Protein AF-A0A7E4ZZK3-F1 (afdb_monomer_lite)

pLDDT: mean 72.44, std 15.03, range [42.0, 94.88]

Sequence (127 aa):
MRVLASAVPATSTQVRHRATYHQQTNTWVPRVIRRFFLRYPRAPLYGVLGICVAGMGIPYARFTYNYITMSKEEFSIYRDNYNAVVRERQIHGNNLYIPFMNTNKAEEPRFPTLTDSDKQLEATTAK

Foldseek 3Di:
DDDDPDDDPPPPPPPPP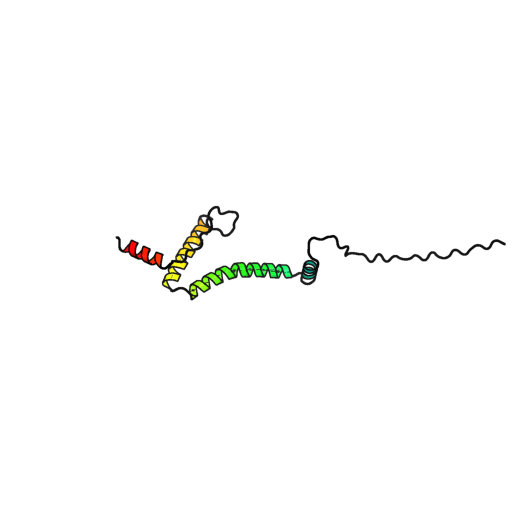VPPPPPPDVDPDDPVVVVVCVVPVCVVVVVVVVVVCCVVVVVVVVLVVCVVPDDPVQNVVLVVLVVVLVVCCVPPVELDPPPPPYPHPNDDSDRPDPVVVVVVVVVVVVD

Organism: Panagrellus redivivus (NCBI:txid6233)

Radius of gyration: 35.43 Å; chains: 1; bounding box: 63×29×130 Å

Secondary structure (DSSP, 8-state):
----PPPPP-----------TT-----SS-HHHHHHHHH-TTHHHHHHHHHHHHHHHHHHHHHHHHHHHS-HHHHHHHHHHHHHHHHHHHHH-TT-S-TTS-SS---------HHHHHHHHHHHH--

Structure (mmCIF, N/CA/C/O backbone):
data_AF-A0A7E4ZZK3-F1
#
_entry.id   AF-A0A7E4ZZK3-F1
#
loop_
_atom_site.group_PDB
_atom_site.id
_atom_site.type_symbol
_atom_site.label_atom_id
_atom_site.label_alt_id
_atom_site.label_comp_id
_atom_site.label_asym_id
_atom_site.label_entity_id
_atom_site.label_seq_id
_atom_site.pdbx_PDB_ins_code
_atom_site.Cartn_x
_atom_site.Cartn_y
_atom_site.Cartn_z
_atom_site.occupancy
_atom_site.B_iso_or_equiv
_atom_site.auth_seq_id
_atom_site.auth_comp_id
_atom_site.auth_asym_id
_atom_site.auth_atom_id
_atom_site.pdbx_PDB_model_num
ATOM 1 N N . MET A 1 1 ? 46.339 -13.418 -86.381 1.00 42.00 1 MET A N 1
ATOM 2 C CA . MET A 1 1 ? 44.954 -13.436 -85.861 1.00 42.00 1 MET A CA 1
ATOM 3 C C . MET A 1 1 ? 45.013 -13.460 -84.340 1.00 42.00 1 MET A C 1
ATOM 5 O O . MET A 1 1 ? 45.482 -14.444 -83.789 1.00 42.00 1 MET A O 1
ATOM 9 N N . ARG A 1 2 ? 44.643 -12.367 -83.663 1.00 46.19 2 ARG A N 1
ATOM 10 C CA . ARG A 1 2 ? 44.539 -12.308 -82.195 1.00 46.19 2 ARG A CA 1
ATOM 11 C C . ARG A 1 2 ? 43.067 -12.126 -81.852 1.00 46.19 2 ARG A C 1
ATOM 13 O O . ARG A 1 2 ? 42.493 -11.091 -82.173 1.00 46.19 2 ARG A O 1
ATOM 20 N N . VAL A 1 3 ? 42.465 -13.155 -81.270 1.00 50.28 3 VAL A N 1
ATOM 21 C CA . VAL A 1 3 ? 41.090 -13.110 -80.770 1.00 50.28 3 VAL A CA 1
ATOM 22 C C . VAL A 1 3 ? 41.133 -12.366 -79.440 1.00 50.28 3 VAL A C 1
ATOM 24 O O . VAL A 1 3 ? 41.714 -12.853 -78.472 1.00 50.28 3 VAL A O 1
ATOM 27 N N . LEU A 1 4 ? 40.594 -11.147 -79.417 1.00 52.59 4 LEU A N 1
ATOM 28 C CA . LEU A 1 4 ? 40.397 -10.390 -78.186 1.00 52.59 4 LEU A CA 1
ATOM 29 C C . LEU A 1 4 ? 39.247 -11.048 -77.423 1.00 52.59 4 LEU A C 1
ATOM 31 O O . LEU A 1 4 ? 38.105 -11.038 -77.876 1.00 52.59 4 LEU A O 1
ATOM 35 N N . ALA A 1 5 ? 39.579 -11.665 -76.291 1.00 56.06 5 ALA A N 1
ATOM 36 C CA . ALA A 1 5 ? 38.610 -12.229 -75.369 1.00 56.06 5 ALA A CA 1
ATOM 37 C C . ALA A 1 5 ? 37.647 -11.123 -74.909 1.00 56.06 5 ALA A C 1
ATOM 39 O O . ALA A 1 5 ? 38.061 -10.125 -74.319 1.00 56.06 5 ALA A O 1
ATOM 40 N N . SER A 1 6 ? 36.363 -11.296 -75.213 1.00 56.16 6 SER A N 1
ATOM 41 C CA . SER A 1 6 ? 35.283 -10.437 -74.742 1.00 56.16 6 SER A CA 1
ATOM 42 C C . SER A 1 6 ? 35.237 -10.472 -73.215 1.00 56.16 6 SER A C 1
ATOM 44 O O . SER A 1 6 ? 35.010 -11.530 -72.624 1.00 56.16 6 SER A O 1
ATOM 46 N N . ALA A 1 7 ? 35.461 -9.323 -72.581 1.00 62.38 7 ALA A N 1
ATOM 47 C CA . ALA A 1 7 ? 35.327 -9.163 -71.142 1.00 62.38 7 ALA A CA 1
ATOM 48 C C . ALA A 1 7 ? 33.884 -9.481 -70.717 1.00 62.38 7 ALA A C 1
ATOM 50 O O . ALA A 1 7 ? 32.937 -8.813 -71.130 1.00 62.38 7 ALA A O 1
ATOM 51 N N . VAL A 1 8 ? 33.723 -10.526 -69.906 1.00 65.00 8 VAL A N 1
ATOM 52 C CA . VAL A 1 8 ? 32.457 -10.874 -69.252 1.00 65.00 8 VAL A CA 1
ATOM 53 C C . VAL A 1 8 ? 32.082 -9.719 -68.312 1.00 65.00 8 VAL A C 1
ATOM 55 O O . VAL A 1 8 ? 32.936 -9.300 -67.526 1.00 65.00 8 VAL A O 1
ATOM 58 N N . PRO A 1 9 ? 30.851 -9.176 -68.358 1.00 57.81 9 PRO A N 1
ATOM 59 C CA . PRO A 1 9 ? 30.449 -8.149 -67.411 1.00 57.81 9 PRO A CA 1
ATOM 60 C C . PRO A 1 9 ? 30.453 -8.757 -66.008 1.00 57.81 9 PRO A C 1
ATOM 62 O O . PRO A 1 9 ? 29.787 -9.760 -65.753 1.00 57.81 9 PRO A O 1
ATOM 65 N N . ALA A 1 10 ? 31.224 -8.157 -65.102 1.00 64.25 10 ALA A N 1
ATOM 66 C CA . ALA A 1 10 ? 31.226 -8.529 -63.699 1.00 64.25 10 ALA A CA 1
ATOM 67 C C . ALA A 1 10 ? 29.801 -8.366 -63.152 1.00 64.25 10 ALA A C 1
ATOM 69 O O . ALA A 1 10 ? 29.324 -7.251 -62.944 1.00 64.25 10 ALA A O 1
ATOM 70 N N . THR A 1 11 ? 29.102 -9.481 -62.944 1.00 63.84 11 THR A N 1
ATOM 71 C CA . THR A 1 11 ? 27.844 -9.516 -62.202 1.00 63.84 11 THR A CA 1
ATOM 72 C C . THR A 1 11 ? 28.116 -8.978 -60.807 1.00 63.84 11 THR A C 1
ATOM 74 O O . THR A 1 11 ? 28.702 -9.668 -59.973 1.00 63.84 11 THR A O 1
ATOM 77 N N . SER A 1 12 ? 27.714 -7.732 -60.555 1.00 60.59 12 SER A N 1
ATOM 78 C CA . SER A 1 12 ? 27.728 -7.164 -59.218 1.00 60.59 12 SER A CA 1
ATOM 79 C C . SER A 1 12 ? 26.686 -7.915 -58.397 1.00 60.59 12 SER A C 1
ATOM 81 O O . SER A 1 12 ? 25.480 -7.682 -58.466 1.00 60.59 12 SER A O 1
ATOM 83 N N . THR A 1 13 ? 27.145 -8.892 -57.623 1.00 62.00 13 THR A N 1
ATOM 84 C CA . THR A 1 13 ? 26.326 -9.487 -56.576 1.00 62.00 13 THR A CA 1
ATOM 85 C C . THR A 1 13 ? 26.080 -8.392 -55.552 1.00 62.00 13 THR A C 1
ATOM 87 O O . THR A 1 13 ? 26.917 -8.130 -54.688 1.00 62.00 13 THR A O 1
ATOM 90 N N . GLN A 1 14 ? 24.951 -7.698 -55.679 1.00 57.97 14 GLN A N 1
ATOM 91 C CA . GLN A 1 14 ? 24.484 -6.773 -54.663 1.00 57.97 14 GLN A CA 1
ATOM 92 C C . GLN A 1 14 ? 24.145 -7.614 -53.432 1.00 57.97 14 GLN A C 1
ATOM 94 O O . GLN A 1 14 ? 23.036 -8.134 -53.294 1.00 57.97 14 GLN A O 1
ATOM 99 N N . VAL A 1 15 ? 25.132 -7.796 -52.553 1.00 63.19 15 VAL A N 1
ATOM 100 C CA . VAL A 1 15 ? 24.929 -8.375 -51.231 1.00 63.19 15 VAL A CA 1
ATOM 101 C C . VAL A 1 15 ? 23.931 -7.457 -50.550 1.00 63.19 15 VAL A C 1
ATOM 103 O O . VAL A 1 15 ? 24.256 -6.343 -50.139 1.00 63.19 15 VAL A O 1
ATOM 106 N N . ARG A 1 16 ? 22.671 -7.893 -50.498 1.00 58.84 16 ARG A N 1
ATOM 107 C CA . ARG A 1 16 ? 21.650 -7.231 -49.701 1.00 58.84 16 ARG A CA 1
ATOM 108 C C . ARG A 1 16 ? 22.092 -7.393 -48.256 1.00 58.84 16 ARG A C 1
ATOM 110 O O . ARG A 1 16 ? 21.726 -8.363 -47.598 1.00 58.84 16 ARG A O 1
ATOM 117 N N . HIS A 1 17 ? 22.876 -6.438 -47.761 1.00 58.16 17 HIS A N 1
ATOM 118 C CA . HIS A 1 17 ? 22.986 -6.168 -46.340 1.00 58.16 17 HIS A CA 1
ATOM 119 C C . HIS A 1 17 ? 21.589 -5.756 -45.892 1.00 58.16 17 HIS A C 1
ATOM 121 O O . HIS A 1 17 ? 21.231 -4.582 -45.854 1.00 58.16 17 HIS A O 1
ATOM 127 N N . ARG A 1 18 ? 20.745 -6.757 -45.630 1.00 58.88 18 ARG A N 1
ATOM 128 C CA . ARG A 1 18 ? 19.497 -6.569 -44.915 1.00 58.88 18 ARG A CA 1
ATOM 129 C C . ARG A 1 18 ? 19.938 -5.940 -43.612 1.00 58.88 18 ARG A C 1
ATOM 131 O O . ARG A 1 18 ? 20.627 -6.602 -42.843 1.00 58.88 18 ARG A O 1
ATOM 138 N N . ALA A 1 19 ? 19.651 -4.655 -43.442 1.00 56.34 19 ALA A N 1
ATOM 139 C CA . ALA A 1 19 ? 20.078 -3.912 -42.279 1.00 56.34 19 ALA A CA 1
ATOM 140 C C . ALA A 1 19 ? 19.629 -4.696 -41.044 1.00 56.34 19 ALA A C 1
ATOM 142 O O . ALA A 1 19 ? 18.440 -4.789 -40.729 1.00 56.34 19 ALA A O 1
ATOM 143 N N . THR A 1 20 ? 20.583 -5.364 -40.401 1.00 55.50 20 THR A N 1
ATOM 144 C CA . THR A 1 20 ? 20.371 -6.103 -39.168 1.00 55.50 20 THR A CA 1
ATOM 145 C C . THR A 1 20 ? 20.243 -5.069 -38.060 1.00 55.50 20 THR A C 1
ATOM 147 O O . THR A 1 20 ? 21.078 -4.993 -37.170 1.00 55.50 20 THR A O 1
ATOM 150 N N . TYR A 1 21 ? 19.159 -4.286 -38.079 1.00 53.72 21 TYR A N 1
ATOM 151 C CA . TYR A 1 21 ? 18.720 -3.424 -36.972 1.00 53.72 21 TYR A CA 1
ATOM 152 C C . TYR A 1 21 ? 18.387 -4.237 -35.702 1.00 53.72 21 TYR A C 1
ATOM 154 O O . TYR A 1 21 ? 17.994 -3.703 -34.666 1.00 53.72 21 TYR A O 1
ATOM 162 N N . HIS A 1 22 ? 18.538 -5.559 -35.774 1.00 55.28 22 HIS A N 1
ATOM 163 C CA . HIS A 1 22 ? 18.416 -6.504 -34.682 1.00 55.28 22 HIS A CA 1
ATOM 164 C C . HIS A 1 22 ? 19.679 -7.362 -34.568 1.00 55.28 22 HIS A C 1
ATOM 166 O O . HIS A 1 22 ? 19.592 -8.585 -34.505 1.00 55.28 22 HIS A O 1
ATOM 172 N N . GLN A 1 23 ? 20.865 -6.751 -34.532 1.00 56.19 23 GLN A N 1
ATOM 173 C CA . GLN A 1 23 ? 21.980 -7.421 -33.868 1.00 56.19 23 GLN A CA 1
ATOM 174 C C . GLN A 1 23 ? 21.571 -7.594 -32.401 1.00 56.19 23 GLN A C 1
ATOM 176 O O . GLN A 1 23 ? 21.376 -6.623 -31.671 1.00 56.19 23 GLN A O 1
ATOM 181 N N . GLN A 1 24 ? 21.309 -8.837 -31.995 1.00 60.69 24 GLN A N 1
ATOM 182 C CA . GLN A 1 24 ? 21.079 -9.170 -30.596 1.00 60.69 24 GLN A CA 1
ATOM 183 C C . GLN A 1 24 ? 22.408 -9.025 -29.866 1.00 60.69 24 GLN A C 1
ATOM 185 O O . GLN A 1 24 ? 23.162 -9.982 -29.727 1.00 60.69 24 GLN A O 1
ATOM 190 N N . THR A 1 25 ? 22.693 -7.814 -29.403 1.00 63.06 25 THR A N 1
ATOM 191 C CA . THR A 1 25 ? 23.639 -7.630 -28.312 1.00 63.06 25 THR A CA 1
ATOM 192 C C . THR A 1 25 ? 23.119 -8.424 -27.120 1.00 63.06 25 THR A C 1
ATOM 194 O O . THR A 1 25 ? 21.906 -8.487 -26.885 1.00 63.06 25 THR A O 1
ATOM 197 N N . ASN A 1 26 ? 24.032 -9.090 -26.416 1.00 63.09 26 ASN A N 1
ATOM 198 C CA . ASN A 1 26 ? 23.780 -9.862 -25.206 1.00 63.09 26 ASN A CA 1
ATOM 199 C C . ASN A 1 26 ? 23.180 -8.938 -24.133 1.00 63.09 26 ASN A C 1
ATOM 201 O O . ASN A 1 26 ? 23.886 -8.351 -23.321 1.00 63.09 26 ASN A O 1
ATOM 205 N N . THR A 1 27 ? 21.876 -8.691 -24.231 1.00 63.97 27 THR A N 1
ATOM 206 C CA . THR A 1 27 ? 21.176 -7.726 -23.394 1.00 63.97 27 THR A CA 1
ATOM 207 C C . THR A 1 27 ? 20.598 -8.498 -22.224 1.00 63.97 27 THR A C 1
ATOM 209 O O . THR A 1 27 ? 19.895 -9.486 -22.425 1.00 63.97 27 THR A O 1
ATOM 212 N N . TRP A 1 28 ? 20.862 -8.015 -21.014 1.00 71.00 28 TRP A N 1
ATOM 213 C CA . TRP A 1 28 ? 20.433 -8.606 -19.744 1.00 71.00 28 TRP A CA 1
ATOM 214 C C . TRP A 1 28 ? 18.915 -8.855 -19.636 1.00 71.00 28 TRP A C 1
ATOM 216 O O . TRP A 1 28 ? 18.473 -9.685 -18.849 1.00 71.00 28 TRP A O 1
ATOM 226 N N . VAL A 1 29 ? 18.099 -8.180 -20.455 1.00 75.31 29 VAL A N 1
ATOM 227 C CA . VAL A 1 29 ? 16.639 -8.321 -20.436 1.00 75.31 29 VAL A CA 1
ATOM 228 C C . VAL A 1 29 ? 16.186 -9.545 -21.252 1.00 75.31 29 VAL A C 1
ATOM 230 O O . VAL A 1 29 ? 16.393 -9.581 -22.472 1.00 75.31 29 VAL A O 1
ATOM 233 N N . PRO A 1 30 ? 15.485 -10.514 -20.633 1.00 84.00 30 PRO A N 1
ATOM 234 C CA . PRO A 1 30 ? 14.931 -11.679 -21.315 1.00 84.00 30 PRO A CA 1
ATOM 235 C C . PRO A 1 30 ? 14.087 -11.311 -22.542 1.00 84.00 30 PRO A C 1
ATOM 237 O O . PRO A 1 30 ? 13.269 -10.385 -22.513 1.00 84.00 30 PRO A O 1
ATOM 240 N N . ARG A 1 31 ? 14.222 -12.090 -23.627 1.00 77.69 31 ARG A N 1
ATOM 241 C CA . ARG A 1 31 ? 13.530 -11.845 -24.912 1.00 77.69 31 ARG A CA 1
ATOM 242 C C . ARG A 1 31 ? 12.009 -11.708 -24.767 1.00 77.69 31 ARG A C 1
ATOM 244 O O . ARG A 1 31 ? 11.401 -10.945 -25.515 1.00 77.69 31 ARG A O 1
ATOM 251 N N . VAL A 1 32 ? 11.402 -12.429 -23.824 1.00 81.00 32 VAL A N 1
ATOM 252 C CA . VAL A 1 32 ? 9.953 -12.399 -23.562 1.00 81.00 32 VAL A CA 1
ATOM 253 C C . VAL A 1 32 ? 9.524 -11.043 -23.005 1.00 81.00 32 VAL A C 1
ATOM 255 O O . VAL A 1 32 ? 8.593 -10.436 -23.526 1.00 81.00 32 VAL A O 1
ATOM 258 N N . ILE A 1 33 ? 10.259 -10.527 -22.020 1.00 83.12 33 ILE A N 1
ATOM 259 C CA . ILE A 1 33 ? 9.975 -9.246 -21.365 1.00 83.12 33 ILE A CA 1
ATOM 260 C C . ILE A 1 33 ? 10.121 -8.100 -22.369 1.00 83.12 33 ILE A C 1
ATOM 262 O O . ILE A 1 33 ? 9.234 -7.258 -22.499 1.00 83.12 33 ILE A O 1
ATOM 266 N N . ARG A 1 34 ? 11.190 -8.120 -23.174 1.00 81.62 34 ARG A N 1
ATOM 267 C CA . ARG A 1 34 ? 11.381 -7.134 -24.246 1.00 81.62 34 ARG A CA 1
ATOM 268 C C . ARG A 1 34 ? 10.236 -7.161 -25.264 1.00 81.62 34 ARG A C 1
ATOM 270 O O . ARG A 1 34 ? 9.736 -6.108 -25.646 1.00 81.62 34 ARG A O 1
ATOM 277 N N . ARG A 1 35 ? 9.807 -8.348 -25.712 1.00 84.75 35 ARG A N 1
ATOM 278 C CA . ARG A 1 35 ? 8.671 -8.486 -26.645 1.00 84.75 35 ARG A CA 1
ATOM 279 C C . ARG A 1 35 ? 7.362 -8.000 -26.026 1.00 84.75 35 ARG A C 1
ATOM 281 O O . ARG A 1 35 ? 6.573 -7.376 -26.726 1.00 84.75 35 ARG A O 1
ATOM 288 N N . PHE A 1 36 ? 7.156 -8.246 -24.736 1.00 86.38 36 PHE A N 1
ATOM 289 C CA . PHE A 1 36 ? 5.973 -7.800 -24.011 1.00 86.38 36 PHE A CA 1
ATOM 290 C C . PHE A 1 36 ? 5.878 -6.271 -23.958 1.00 86.38 36 PHE A C 1
ATOM 292 O O . PHE A 1 36 ? 4.857 -5.722 -24.358 1.00 86.38 36 PHE A O 1
ATOM 299 N N . PHE A 1 37 ? 6.953 -5.573 -23.580 1.00 85.50 37 PHE A N 1
ATOM 300 C CA . PHE A 1 37 ? 6.955 -4.105 -23.546 1.00 85.50 37 PHE A CA 1
ATOM 301 C C . PHE A 1 37 ? 6.880 -3.462 -24.937 1.00 85.50 37 PHE A C 1
ATOM 303 O O . PHE A 1 37 ? 6.246 -2.422 -25.091 1.00 85.50 37 PHE A O 1
ATOM 310 N N . LEU A 1 38 ? 7.456 -4.095 -25.966 1.00 85.31 38 LEU A N 1
ATOM 311 C CA . LEU A 1 38 ? 7.292 -3.640 -27.353 1.00 85.31 38 LEU A CA 1
ATOM 312 C C . LEU A 1 38 ? 5.853 -3.817 -27.861 1.00 85.31 38 LEU A C 1
ATOM 314 O O . LEU A 1 38 ? 5.373 -2.999 -28.640 1.00 85.31 38 LEU A O 1
ATOM 318 N N . ARG A 1 39 ? 5.160 -4.879 -27.433 1.00 91.12 39 ARG A N 1
ATOM 319 C CA . ARG A 1 39 ? 3.757 -5.137 -27.789 1.00 91.12 39 ARG A CA 1
ATOM 320 C C . ARG A 1 39 ? 2.791 -4.255 -26.992 1.00 91.12 39 ARG A C 1
ATOM 322 O O . ARG A 1 39 ? 1.771 -3.840 -27.535 1.00 91.12 39 ARG A O 1
ATOM 329 N N . TYR A 1 40 ? 3.116 -3.969 -25.733 1.00 89.62 40 TYR A N 1
ATOM 330 C CA . TYR A 1 40 ? 2.285 -3.220 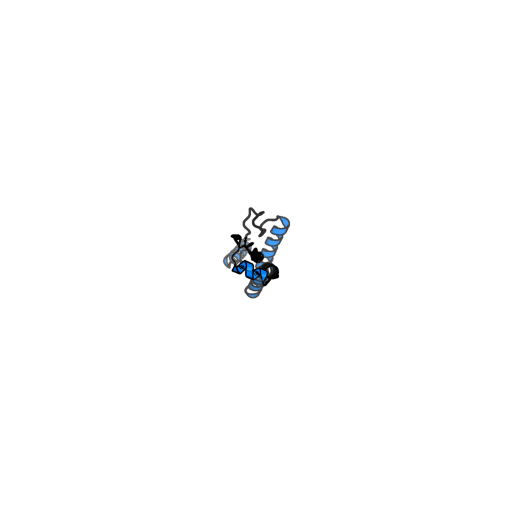-24.793 1.00 89.62 40 TYR A CA 1
ATOM 331 C C . TYR A 1 40 ? 3.083 -2.077 -24.150 1.00 89.62 40 TYR A C 1
ATOM 333 O O . TYR A 1 40 ? 3.499 -2.180 -22.994 1.00 89.62 40 TYR A O 1
ATOM 341 N N . PRO A 1 41 ? 3.248 -0.939 -24.849 1.00 87.94 41 PRO A N 1
ATOM 342 C CA . PRO A 1 41 ? 4.022 0.193 -24.333 1.00 87.94 41 PRO A CA 1
ATOM 343 C C . PRO A 1 41 ? 3.393 0.842 -23.089 1.00 87.94 41 PRO A C 1
ATOM 345 O O . PRO A 1 41 ? 4.070 1.543 -22.346 1.00 87.94 41 PRO A O 1
ATOM 348 N N . ARG A 1 42 ? 2.101 0.591 -22.828 1.00 90.88 42 ARG A N 1
ATOM 349 C CA . ARG A 1 42 ? 1.374 1.083 -21.645 1.00 90.88 42 ARG A CA 1
ATOM 350 C C . ARG A 1 42 ? 1.443 0.150 -20.432 1.00 90.88 42 ARG A C 1
ATOM 352 O O . ARG A 1 42 ? 0.980 0.528 -19.362 1.00 90.88 42 ARG A O 1
ATOM 359 N N . ALA A 1 43 ? 2.029 -1.041 -20.561 1.00 88.75 43 ALA A N 1
ATOM 360 C CA . ALA A 1 43 ? 2.169 -1.985 -19.453 1.00 88.75 43 ALA A CA 1
ATOM 361 C C . ALA A 1 43 ? 2.796 -1.396 -18.168 1.00 88.75 43 ALA A C 1
ATOM 363 O O . ALA A 1 43 ? 2.240 -1.646 -17.098 1.00 88.75 43 ALA A O 1
ATOM 364 N N . PRO A 1 44 ? 3.886 -0.596 -18.213 1.00 89.56 44 PRO A N 1
ATOM 365 C CA . PRO A 1 44 ? 4.450 -0.035 -16.985 1.00 89.56 44 PRO A CA 1
ATOM 366 C C . PRO A 1 44 ? 3.495 0.954 -16.308 1.00 89.56 44 PRO A C 1
ATOM 368 O O . PRO A 1 44 ? 3.447 0.996 -15.085 1.00 89.56 44 PRO A O 1
ATOM 371 N N . LEU A 1 45 ? 2.683 1.689 -17.076 1.00 93.31 45 LEU A N 1
ATOM 372 C CA . LEU A 1 45 ? 1.691 2.615 -16.528 1.00 93.31 45 LEU A CA 1
ATOM 373 C C . LEU A 1 45 ? 0.620 1.867 -15.726 1.00 93.31 45 LEU A C 1
ATOM 375 O O . LEU A 1 45 ? 0.294 2.278 -14.617 1.00 93.31 45 LEU A O 1
ATOM 379 N N . TYR A 1 46 ? 0.126 0.737 -16.239 1.00 93.19 46 TYR A N 1
ATOM 380 C CA . TYR A 1 46 ? -0.808 -0.113 -15.493 1.00 93.19 46 TYR A CA 1
ATOM 381 C C . TYR A 1 46 ? -0.158 -0.774 -14.276 1.00 93.19 46 TYR A C 1
ATOM 383 O O . TYR A 1 46 ? -0.808 -0.912 -13.245 1.00 93.19 46 TYR A O 1
ATOM 391 N N . GLY A 1 47 ? 1.124 -1.142 -14.369 1.00 93.44 47 GLY A N 1
ATOM 392 C CA . GLY A 1 47 ? 1.884 -1.661 -13.231 1.00 93.44 47 GLY A CA 1
ATOM 393 C C . GLY A 1 47 ? 1.992 -0.638 -12.099 1.00 93.44 47 GLY A C 1
ATOM 394 O O . GLY A 1 47 ? 1.649 -0.945 -10.961 1.00 93.44 47 GLY A O 1
ATOM 395 N N . VAL A 1 48 ? 2.395 0.596 -12.417 1.00 94.31 48 VAL A N 1
ATOM 396 C CA . VAL A 1 48 ? 2.470 1.695 -11.441 1.00 94.31 48 VAL A CA 1
ATOM 397 C C . VAL A 1 48 ? 1.091 2.011 -10.869 1.00 94.31 48 VAL A C 1
ATOM 399 O O . VAL A 1 48 ? 0.955 2.132 -9.656 1.00 94.31 48 VAL A O 1
ATOM 402 N N . LEU A 1 49 ? 0.056 2.067 -11.711 1.00 94.88 49 LEU A N 1
ATOM 403 C CA . LEU A 1 49 ? -1.318 2.267 -11.255 1.00 94.88 49 LEU A CA 1
ATOM 404 C C . LEU A 1 49 ? -1.743 1.167 -10.277 1.00 94.88 49 LEU A C 1
ATOM 406 O O . LEU A 1 49 ? -2.290 1.478 -9.224 1.00 94.88 49 LEU A O 1
ATOM 410 N N . GLY A 1 50 ? -1.442 -0.098 -10.575 1.00 92.62 50 GLY A N 1
ATOM 411 C CA . GLY A 1 50 ? -1.714 -1.219 -9.677 1.00 92.62 50 GLY A CA 1
ATOM 412 C C . GLY A 1 50 ? -1.004 -1.079 -8.330 1.00 92.62 50 GLY A C 1
ATOM 413 O O . GLY A 1 50 ? -1.622 -1.299 -7.292 1.00 92.62 50 GLY A O 1
ATOM 414 N N . ILE A 1 51 ? 0.257 -0.640 -8.330 1.00 94.06 51 ILE A N 1
ATOM 415 C CA . ILE A 1 51 ? 1.015 -0.377 -7.097 1.00 94.06 51 ILE A CA 1
ATOM 416 C C . ILE A 1 51 ? 0.378 0.768 -6.299 1.00 94.06 51 ILE A C 1
ATOM 418 O O . ILE A 1 51 ? 0.198 0.636 -5.091 1.00 94.06 51 ILE A O 1
ATOM 422 N N . CYS A 1 52 ? -0.007 1.868 -6.949 1.00 90.19 52 CYS A N 1
ATOM 423 C CA . CYS A 1 52 ? -0.670 2.992 -6.285 1.00 90.19 52 CYS A CA 1
ATOM 424 C C . CYS A 1 52 ? -2.021 2.582 -5.685 1.00 90.19 52 CYS A C 1
ATOM 426 O O . CYS A 1 52 ? -2.307 2.895 -4.530 1.00 90.19 52 CYS A O 1
ATOM 428 N N . VAL A 1 53 ? -2.829 1.836 -6.444 1.00 92.75 53 VAL A N 1
ATOM 429 C CA . VAL A 1 53 ? -4.127 1.327 -5.984 1.00 92.75 53 VAL A CA 1
ATOM 430 C C . VAL A 1 53 ? -3.947 0.364 -4.816 1.00 92.75 53 VAL A C 1
ATOM 432 O O . VAL A 1 53 ? -4.666 0.483 -3.832 1.00 92.75 53 VAL A O 1
ATOM 435 N N . ALA A 1 54 ? -2.970 -0.543 -4.866 1.00 90.88 54 ALA A N 1
ATOM 436 C CA . ALA A 1 54 ? -2.675 -1.436 -3.749 1.00 90.88 54 ALA A CA 1
ATOM 437 C C . ALA A 1 54 ? -2.194 -0.660 -2.511 1.00 90.88 54 ALA A C 1
ATOM 439 O O . ALA A 1 54 ? -2.667 -0.917 -1.405 1.00 90.88 54 ALA A O 1
ATOM 440 N N . GLY A 1 55 ? -1.319 0.333 -2.696 1.00 88.31 55 GLY A N 1
ATOM 441 C CA . GLY A 1 55 ? -0.810 1.180 -1.616 1.00 88.31 55 GLY A CA 1
ATOM 442 C C . GLY A 1 55 ? -1.909 1.946 -0.876 1.00 88.31 55 GLY A C 1
ATOM 443 O O . GLY A 1 55 ? -1.842 2.080 0.342 1.00 88.31 55 GLY A O 1
ATOM 444 N N . MET A 1 56 ? -2.950 2.394 -1.585 1.00 88.31 56 MET A N 1
ATOM 445 C CA . MET A 1 56 ? -4.123 3.029 -0.969 1.00 88.31 56 MET A CA 1
ATOM 446 C C . MET A 1 56 ? -5.158 2.013 -0.466 1.00 88.31 56 MET A C 1
ATOM 448 O O . MET A 1 56 ? -5.784 2.220 0.572 1.00 88.31 56 MET A O 1
ATOM 452 N N . GLY A 1 57 ? -5.340 0.908 -1.187 1.00 90.19 57 GLY A N 1
ATOM 453 C CA . GLY A 1 57 ? -6.371 -0.091 -0.921 1.00 90.19 57 GLY A CA 1
ATOM 454 C C . GLY A 1 57 ? -6.087 -0.942 0.312 1.00 90.19 57 GLY A C 1
ATOM 455 O O . GLY A 1 57 ? -6.995 -1.183 1.099 1.00 90.19 57 GLY A O 1
ATOM 456 N N . ILE A 1 58 ? -4.835 -1.355 0.531 1.00 86.81 58 ILE A N 1
ATOM 457 C CA . ILE A 1 58 ? -4.440 -2.193 1.677 1.00 86.81 58 ILE A CA 1
ATOM 458 C C . ILE A 1 58 ? -4.776 -1.549 3.038 1.00 86.81 58 ILE A C 1
ATOM 460 O O . ILE A 1 58 ? -5.441 -2.207 3.844 1.00 86.81 58 ILE A O 1
ATOM 464 N N . PRO A 1 59 ? -4.376 -0.294 3.343 1.00 84.75 59 PRO A N 1
ATOM 465 C CA . PRO A 1 59 ? -4.697 0.312 4.636 1.00 84.75 59 PRO A CA 1
ATOM 466 C C . PRO A 1 59 ? -6.204 0.524 4.817 1.00 84.75 59 PRO A C 1
ATOM 468 O O . PRO A 1 59 ? -6.722 0.323 5.915 1.00 84.75 59 PRO A O 1
ATOM 471 N N . TYR A 1 60 ? -6.921 0.862 3.741 1.00 86.62 60 TYR A N 1
ATOM 472 C CA . TYR A 1 60 ? -8.374 1.018 3.769 1.00 86.62 60 TYR A CA 1
ATOM 473 C C . TYR A 1 60 ? -9.095 -0.315 4.021 1.00 86.62 60 TYR A C 1
ATOM 475 O O . TYR A 1 60 ? -9.990 -0.394 4.864 1.00 86.62 60 TYR A O 1
ATOM 483 N N . ALA A 1 61 ? -8.670 -1.387 3.350 1.00 87.56 61 ALA A N 1
ATOM 484 C CA . ALA A 1 61 ? -9.205 -2.731 3.543 1.00 87.56 61 ALA A CA 1
ATOM 485 C C . ALA A 1 61 ? -8.967 -3.235 4.976 1.00 87.56 61 ALA A C 1
ATOM 487 O O . ALA A 1 61 ? -9.882 -3.763 5.601 1.00 87.56 61 ALA A O 1
ATOM 488 N N . ARG A 1 62 ? -7.772 -3.013 5.546 1.00 85.88 62 ARG A N 1
ATOM 489 C CA . ARG A 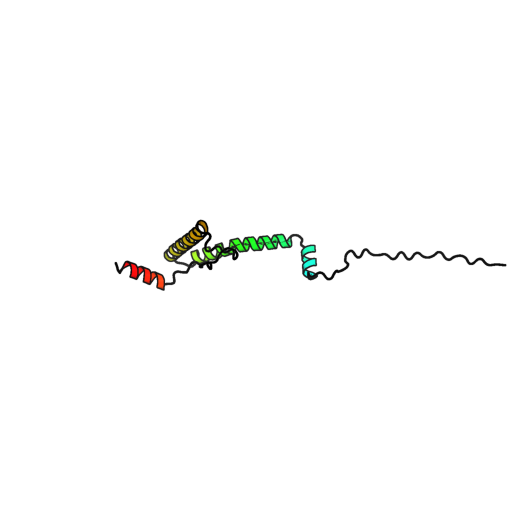1 62 ? -7.480 -3.377 6.946 1.00 85.88 62 ARG A CA 1
ATOM 490 C C . ARG A 1 62 ? -8.360 -2.597 7.930 1.00 85.88 62 ARG A C 1
ATOM 492 O O . ARG A 1 62 ? -8.878 -3.178 8.878 1.00 85.88 62 ARG A O 1
ATOM 499 N N . PHE A 1 63 ? -8.561 -1.299 7.700 1.00 84.19 63 PHE A N 1
ATOM 500 C CA . PHE A 1 63 ? -9.412 -0.468 8.555 1.00 84.19 63 PHE A CA 1
ATOM 501 C C . PHE A 1 63 ? -10.885 -0.895 8.499 1.00 84.19 63 PHE A C 1
ATOM 503 O O . PHE A 1 63 ? -11.526 -1.050 9.537 1.00 84.19 63 PHE A O 1
ATOM 510 N N . THR A 1 64 ? -11.411 -1.125 7.295 1.00 87.12 64 THR A N 1
ATOM 511 C CA . THR A 1 64 ? -12.799 -1.573 7.089 1.00 87.12 64 THR A CA 1
ATOM 512 C C . THR A 1 64 ? -13.042 -2.977 7.637 1.00 87.12 64 THR A C 1
ATOM 514 O O . THR A 1 64 ? -14.072 -3.206 8.263 1.00 87.12 64 THR A O 1
ATOM 517 N N . TYR A 1 65 ? -12.081 -3.894 7.496 1.00 89.69 65 TYR A N 1
ATOM 518 C CA . TYR A 1 65 ? -12.146 -5.215 8.121 1.00 89.69 65 TYR A CA 1
ATOM 519 C C . TYR A 1 65 ? -12.284 -5.119 9.648 1.00 89.69 65 TYR A C 1
ATOM 521 O O . TYR A 1 65 ? -13.157 -5.763 10.227 1.00 89.69 65 TYR A O 1
ATOM 529 N N . ASN A 1 66 ? -11.487 -4.268 10.299 1.00 84.75 66 ASN A N 1
ATOM 530 C CA . ASN A 1 66 ? -11.569 -4.065 11.750 1.00 84.75 66 ASN A CA 1
ATOM 531 C C . ASN A 1 66 ? -12.885 -3.399 12.170 1.00 84.75 66 ASN A C 1
ATOM 533 O O . ASN A 1 66 ? -13.453 -3.763 13.193 1.00 84.75 66 ASN A O 1
ATOM 537 N N . TYR A 1 67 ? -13.404 -2.467 11.368 1.00 85.44 67 TYR A N 1
ATOM 538 C CA . TYR A 1 67 ? -14.700 -1.837 11.627 1.00 85.44 67 TYR A CA 1
ATOM 539 C C . TYR A 1 67 ? -15.862 -2.837 11.610 1.00 85.44 67 TYR A C 1
ATOM 541 O O . TYR A 1 67 ? -16.804 -2.701 12.383 1.00 85.44 67 TYR A O 1
ATOM 549 N N . ILE A 1 68 ? -15.799 -3.836 10.727 1.00 89.81 68 ILE A N 1
ATOM 550 C CA . ILE A 1 68 ? -16.853 -4.847 10.589 1.00 89.81 68 ILE A CA 1
ATOM 551 C C . ILE A 1 68 ? -16.721 -5.946 11.650 1.00 89.81 68 ILE A C 1
ATOM 553 O O . ILE A 1 68 ? -17.731 -6.486 12.093 1.00 89.81 68 ILE A O 1
ATOM 557 N N . THR A 1 69 ? -15.495 -6.307 12.031 1.00 88.31 69 THR A N 1
ATOM 558 C CA . THR A 1 69 ? -15.241 -7.468 12.901 1.00 88.31 69 THR A CA 1
ATOM 559 C C . THR A 1 69 ? -15.224 -7.152 14.396 1.00 88.31 69 THR A C 1
ATOM 561 O O . THR A 1 69 ? -15.498 -8.052 15.184 1.00 88.31 69 THR A O 1
ATOM 564 N N . MET A 1 70 ? -14.928 -5.913 14.805 1.00 82.44 70 MET A N 1
ATOM 565 C CA . MET A 1 70 ? -14.843 -5.523 16.220 1.00 82.44 70 MET A CA 1
ATOM 566 C C . MET A 1 70 ? -16.181 -5.031 16.784 1.00 82.44 70 MET A C 1
ATOM 568 O O . MET A 1 70 ? -17.036 -4.513 16.060 1.00 82.44 70 MET A O 1
ATOM 572 N N . SER A 1 71 ? -16.348 -5.132 18.105 1.00 86.94 71 SER A N 1
ATOM 573 C CA . SER A 1 71 ? -17.453 -4.468 18.801 1.00 86.94 71 SER A CA 1
ATOM 574 C C . SER A 1 71 ? -17.281 -2.939 18.795 1.00 86.94 71 SER A C 1
ATOM 576 O O . SER A 1 71 ? -16.191 -2.409 18.567 1.00 86.94 71 SER A O 1
ATOM 578 N N . LYS A 1 72 ? -18.363 -2.188 19.048 1.00 85.88 72 LYS A N 1
ATOM 579 C CA . LYS A 1 72 ? -18.335 -0.709 19.016 1.00 85.88 72 LYS A CA 1
ATOM 580 C C . LYS A 1 72 ? -17.333 -0.1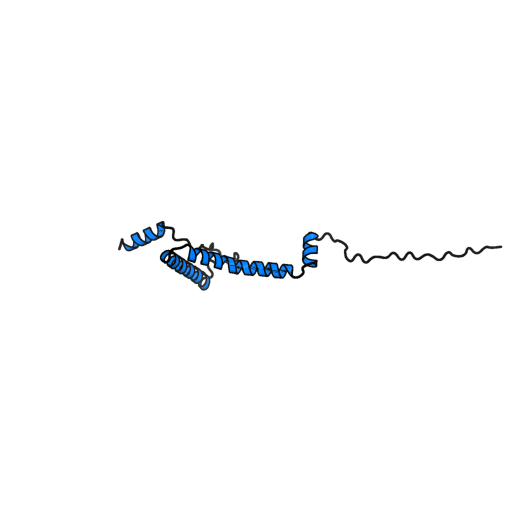10 20.010 1.00 85.88 72 LYS A C 1
ATOM 582 O O . LYS A 1 72 ? -16.711 0.905 19.703 1.00 85.88 72 LYS A O 1
ATOM 587 N N . GLU A 1 73 ? -17.193 -0.727 21.180 1.00 85.94 73 GLU A N 1
ATOM 588 C CA . GLU A 1 73 ? -16.298 -0.269 22.247 1.00 85.94 73 GLU A CA 1
ATOM 589 C C . GLU A 1 73 ? -14.833 -0.522 21.879 1.00 85.94 73 GLU A C 1
ATOM 591 O O . GLU A 1 73 ? -14.018 0.402 21.893 1.00 85.94 73 GLU A O 1
ATOM 596 N N . GLU A 1 74 ? -14.519 -1.736 21.423 1.00 82.94 74 GLU A N 1
ATOM 597 C CA . GLU A 1 74 ? -13.183 -2.101 20.939 1.00 82.94 74 GLU A CA 1
ATOM 598 C C . GLU A 1 74 ? -12.758 -1.245 19.743 1.00 82.94 74 GLU A C 1
ATOM 600 O O . GLU A 1 74 ? -11.610 -0.805 19.663 1.00 82.94 74 GLU A O 1
ATOM 605 N N . PHE A 1 75 ? -13.691 -0.944 18.833 1.00 86.44 75 PHE A N 1
ATOM 606 C CA . PHE A 1 75 ? -13.410 -0.084 17.691 1.00 86.44 75 PHE A CA 1
ATOM 607 C C . PHE A 1 75 ? -13.123 1.365 18.106 1.00 86.44 75 PHE A C 1
ATOM 609 O O . PHE A 1 75 ? -12.252 2.005 17.513 1.00 86.44 75 PHE A O 1
ATOM 616 N N . SER A 1 76 ? -13.810 1.890 19.128 1.00 86.56 76 SER A N 1
ATOM 617 C CA . SER A 1 76 ? -13.523 3.230 19.659 1.00 86.56 76 SER A CA 1
ATOM 618 C C . SER A 1 76 ? -12.095 3.308 20.196 1.00 86.56 76 SER A C 1
ATOM 620 O O . SER A 1 76 ? -11.346 4.207 19.815 1.00 86.56 76 SER A O 1
ATOM 622 N N . ILE A 1 77 ? -11.691 2.321 21.000 1.00 88.75 77 ILE A N 1
ATOM 623 C CA . ILE A 1 77 ? -10.336 2.235 21.561 1.00 88.75 77 ILE A CA 1
ATOM 624 C C . ILE A 1 77 ? -9.300 2.087 20.439 1.00 88.75 77 ILE A C 1
ATOM 626 O O . ILE A 1 77 ? -8.292 2.797 20.414 1.00 88.75 77 ILE A O 1
ATOM 630 N N . TYR A 1 78 ? -9.559 1.210 19.465 1.00 86.38 78 TYR A N 1
ATOM 631 C CA . TYR A 1 78 ? -8.695 1.025 18.299 1.00 86.38 78 TYR A CA 1
ATOM 632 C C . TYR A 1 78 ? -8.506 2.326 17.507 1.00 86.38 78 TYR A C 1
ATOM 634 O O . TYR A 1 78 ? -7.382 2.672 17.134 1.00 86.38 78 TYR A O 1
ATOM 642 N N . ARG A 1 79 ? -9.590 3.071 17.264 1.00 87.19 79 ARG A N 1
ATOM 643 C CA . ARG A 1 79 ? -9.556 4.343 16.534 1.00 87.19 79 ARG A CA 1
ATOM 644 C C . ARG A 1 79 ? -8.744 5.396 17.281 1.00 87.19 79 ARG A C 1
ATOM 646 O O . ARG A 1 79 ? -7.953 6.104 16.659 1.00 87.19 79 ARG A O 1
ATOM 653 N N . ASP A 1 80 ? -8.923 5.499 18.592 1.00 88.88 80 ASP A N 1
ATOM 654 C CA . ASP A 1 80 ? -8.235 6.501 19.401 1.00 88.88 80 ASP A CA 1
ATOM 655 C C . ASP A 1 80 ? -6.726 6.195 19.481 1.00 88.88 80 ASP A C 1
ATOM 657 O O . ASP A 1 80 ? -5.903 7.089 19.265 1.00 88.88 80 ASP A O 1
ATOM 661 N N . ASN A 1 81 ? -6.353 4.916 19.620 1.00 86.12 81 ASN A N 1
ATOM 662 C CA . ASN A 1 81 ? -4.962 4.459 19.521 1.00 86.12 81 ASN A CA 1
ATOM 663 C C . ASN A 1 81 ? -4.355 4.729 18.137 1.00 86.12 81 ASN A C 1
ATOM 665 O O . ASN A 1 81 ? -3.225 5.208 18.026 1.00 86.12 81 ASN A O 1
ATOM 669 N N . TYR A 1 82 ? -5.103 4.460 17.064 1.00 84.75 82 TYR A N 1
ATOM 670 C CA . TYR A 1 82 ? -4.661 4.750 15.701 1.00 84.75 82 TYR A CA 1
ATOM 671 C C . TYR A 1 82 ? -4.389 6.250 15.504 1.00 84.75 82 TYR A C 1
ATOM 673 O O . TYR A 1 82 ? -3.341 6.626 14.974 1.00 84.75 82 TYR A O 1
ATOM 681 N N . ASN A 1 83 ? -5.290 7.113 15.980 1.00 87.19 83 ASN A N 1
ATOM 682 C CA . ASN A 1 83 ? -5.143 8.565 15.891 1.00 87.19 83 ASN A CA 1
ATOM 683 C C . ASN A 1 83 ? -3.953 9.082 16.708 1.00 87.19 83 ASN A C 1
ATOM 685 O O . ASN A 1 83 ? -3.232 9.959 16.230 1.00 87.19 83 ASN A O 1
ATOM 689 N N . ALA A 1 84 ? -3.708 8.524 17.897 1.00 86.25 84 ALA A N 1
ATOM 690 C CA . ALA A 1 84 ? -2.537 8.855 18.704 1.00 86.25 84 ALA A CA 1
ATOM 691 C C . ALA A 1 84 ? -1.237 8.552 17.942 1.00 86.25 84 ALA A C 1
ATOM 693 O O . ALA A 1 84 ? -0.381 9.423 17.807 1.00 86.25 84 ALA A O 1
ATOM 694 N N . VAL A 1 85 ? -1.128 7.366 17.335 1.00 82.88 85 VAL A N 1
ATOM 695 C CA . VAL A 1 85 ? 0.045 6.984 16.532 1.00 82.88 85 VAL A CA 1
ATOM 696 C C . VAL A 1 85 ? 0.219 7.887 15.305 1.00 82.88 85 VAL A C 1
ATOM 698 O O . VAL A 1 85 ? 1.340 8.265 14.966 1.00 82.88 85 VAL A O 1
ATOM 701 N N . VAL A 1 86 ? -0.869 8.260 14.623 1.00 83.19 86 VAL A N 1
ATOM 702 C CA . VAL A 1 86 ? -0.813 9.195 13.483 1.00 83.19 86 VAL A CA 1
ATOM 703 C C . VAL A 1 86 ? -0.344 10.580 13.923 1.00 83.19 86 VAL A C 1
ATOM 705 O O . VAL A 1 86 ? 0.474 11.191 13.238 1.00 83.19 86 VAL A O 1
ATOM 708 N N . ARG A 1 87 ? -0.809 11.058 15.076 1.00 84.31 87 ARG A N 1
ATOM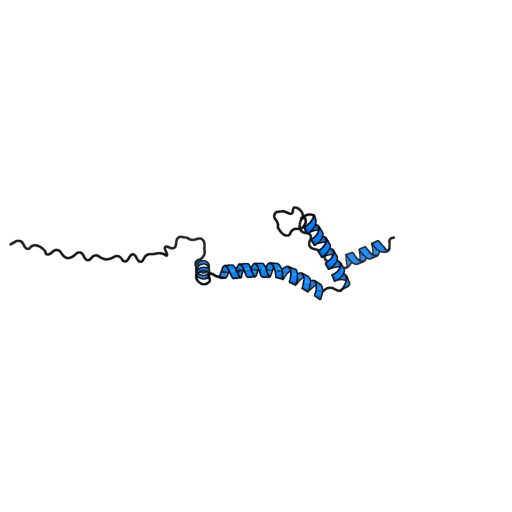 709 C CA . ARG A 1 87 ? -0.389 12.341 15.643 1.00 84.31 87 ARG A CA 1
ATOM 710 C C . ARG A 1 87 ? 1.098 12.339 15.998 1.00 84.31 87 ARG A C 1
ATOM 712 O O . ARG A 1 87 ? 1.802 13.271 15.620 1.00 84.31 87 ARG A O 1
ATOM 719 N N . GLU A 1 88 ? 1.595 11.275 16.625 1.00 81.75 88 GLU A N 1
ATOM 720 C CA . GLU A 1 88 ? 3.028 11.097 16.904 1.00 81.75 88 GLU A CA 1
ATOM 721 C C . GLU A 1 88 ? 3.870 11.107 15.617 1.00 81.75 88 GLU A C 1
ATOM 723 O O . GLU A 1 88 ? 4.913 11.762 15.554 1.00 81.75 88 GLU A O 1
ATOM 728 N N . ARG A 1 89 ? 3.381 10.458 14.549 1.00 79.19 89 ARG A N 1
ATOM 729 C CA . ARG A 1 89 ? 4.022 10.485 13.221 1.00 79.19 89 ARG A CA 1
ATOM 730 C C . ARG A 1 89 ? 4.093 11.888 12.629 1.00 79.19 89 ARG A C 1
ATOM 732 O O . ARG A 1 89 ? 5.112 12.246 12.049 1.00 79.19 89 ARG A O 1
ATOM 739 N N . GLN A 1 90 ? 3.022 12.667 12.754 1.00 81.25 90 GLN A N 1
ATOM 740 C CA . GLN A 1 90 ? 2.944 14.021 12.201 1.00 81.25 90 GLN A CA 1
ATOM 741 C C . GLN A 1 90 ? 3.815 15.020 12.965 1.00 81.25 90 GLN A C 1
ATOM 743 O O . GLN A 1 90 ? 4.450 15.864 12.342 1.00 81.25 90 GLN A O 1
ATOM 748 N N . ILE A 1 91 ? 3.834 14.936 14.298 1.00 81.44 91 ILE A N 1
ATOM 749 C CA . ILE A 1 91 ? 4.540 15.901 15.150 1.00 81.44 91 ILE A CA 1
ATOM 750 C C . ILE A 1 91 ? 6.036 15.588 15.207 1.00 81.44 91 ILE A C 1
ATOM 752 O O . ILE A 1 91 ? 6.860 16.487 15.055 1.00 81.44 91 ILE A O 1
ATOM 756 N N . HIS A 1 92 ? 6.391 14.324 15.438 1.00 76.94 92 HIS A N 1
ATOM 757 C CA . HIS A 1 92 ? 7.765 13.939 15.755 1.00 76.94 92 HIS A CA 1
ATOM 758 C C . HIS A 1 92 ? 8.491 13.256 14.597 1.00 76.94 92 HIS A C 1
ATOM 760 O O . HIS A 1 92 ? 9.689 13.010 14.698 1.00 76.94 92 HIS A O 1
ATOM 766 N N . GLY A 1 93 ? 7.794 12.906 13.510 1.00 68.19 93 GLY A N 1
ATOM 767 C CA . GLY A 1 93 ? 8.387 12.103 12.438 1.00 68.19 93 GLY A CA 1
ATOM 768 C C . GLY A 1 93 ? 8.773 10.682 12.881 1.00 68.19 93 GLY A C 1
ATOM 769 O O . GLY A 1 93 ? 9.463 9.968 12.156 1.00 68.19 93 GLY A O 1
ATOM 770 N N . ASN A 1 94 ? 8.326 10.253 14.064 1.00 65.06 94 ASN A N 1
ATOM 771 C CA . ASN A 1 94 ? 8.535 8.906 14.583 1.00 65.06 94 ASN A CA 1
ATOM 772 C C . ASN A 1 94 ? 7.534 7.937 13.938 1.00 65.06 94 ASN A C 1
ATOM 774 O O . ASN A 1 94 ? 6.433 8.331 13.571 1.00 65.06 94 ASN A O 1
ATOM 778 N N . ASN A 1 95 ? 7.868 6.651 13.816 1.00 63.09 95 ASN A N 1
ATOM 779 C CA . ASN A 1 95 ? 6.974 5.617 13.260 1.00 63.09 95 ASN A CA 1
ATOM 780 C C . ASN A 1 95 ? 6.542 5.835 11.793 1.00 63.09 95 ASN A C 1
ATOM 782 O O . ASN A 1 95 ? 5.480 5.347 11.391 1.00 63.09 95 ASN A O 1
ATOM 786 N N . LEU A 1 96 ? 7.336 6.539 10.976 1.00 66.25 96 LEU A N 1
ATOM 787 C CA . LEU A 1 96 ? 7.122 6.587 9.526 1.00 66.25 96 LEU A CA 1
ATOM 788 C C . LEU A 1 96 ? 7.413 5.216 8.899 1.00 66.25 96 LEU A C 1
ATOM 790 O O . LEU A 1 96 ? 8.377 4.544 9.261 1.00 66.25 96 LEU A O 1
ATOM 794 N N . TYR A 1 97 ? 6.588 4.824 7.923 1.00 63.41 97 TYR A N 1
ATOM 795 C CA . TYR A 1 97 ? 6.761 3.576 7.167 1.00 63.41 97 TYR A CA 1
ATOM 796 C C . TYR A 1 97 ? 8.010 3.596 6.271 1.00 63.41 97 TYR A C 1
ATOM 798 O O . TYR A 1 97 ? 8.523 2.548 5.890 1.00 63.41 97 TYR A O 1
ATOM 806 N N . ILE A 1 98 ? 8.508 4.789 5.925 1.00 62.00 98 ILE A N 1
ATOM 807 C CA . ILE A 1 98 ? 9.679 4.944 5.063 1.00 62.00 98 ILE A CA 1
ATOM 8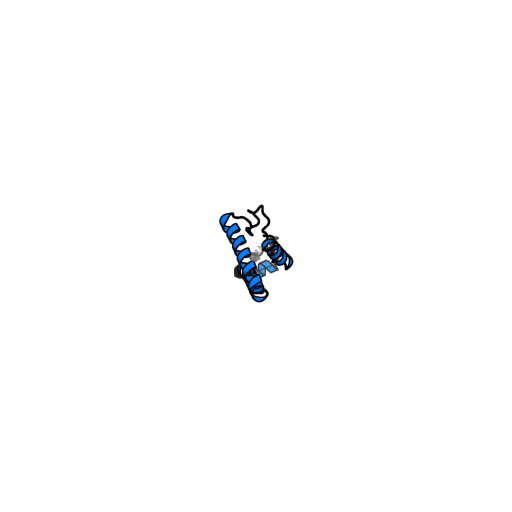08 C C . ILE A 1 98 ? 10.920 4.466 5.838 1.00 62.00 98 ILE A C 1
ATOM 810 O O . ILE A 1 98 ? 11.285 5.087 6.839 1.00 62.00 98 ILE A O 1
ATOM 814 N N . PRO A 1 99 ? 11.607 3.406 5.375 1.00 53.00 99 PRO A N 1
ATOM 815 C CA . PRO A 1 99 ? 12.631 2.708 6.155 1.00 53.00 99 PRO A CA 1
ATOM 816 C C . PRO A 1 99 ? 13.945 3.491 6.330 1.00 53.00 99 PRO A C 1
ATOM 818 O O . PRO A 1 99 ? 14.850 3.010 7.000 1.00 53.00 99 PRO A O 1
ATOM 821 N N . PHE A 1 100 ? 14.076 4.682 5.736 1.00 56.72 100 PHE A N 1
ATOM 822 C CA . PHE A 1 100 ? 15.346 5.416 5.660 1.00 56.72 100 PHE A CA 1
ATOM 823 C C . PHE A 1 100 ? 15.531 6.511 6.723 1.00 56.72 100 PHE A C 1
ATOM 825 O O . PHE A 1 100 ? 16.628 7.049 6.825 1.00 56.72 100 PHE A O 1
ATOM 832 N N . MET A 1 101 ? 14.499 6.856 7.505 1.00 55.19 101 MET A N 1
ATOM 833 C CA . MET A 1 101 ? 14.576 7.951 8.494 1.00 55.19 101 MET A CA 1
ATOM 834 C C . MET A 1 101 ? 14.272 7.545 9.936 1.00 55.19 101 MET A C 1
ATOM 836 O O . MET A 1 101 ? 14.368 8.380 10.828 1.00 55.19 101 MET A O 1
ATOM 840 N N . ASN A 1 102 ? 13.912 6.290 10.193 1.00 53.78 102 ASN A N 1
ATOM 841 C CA . ASN A 1 102 ? 13.333 5.930 11.477 1.00 53.78 102 ASN A CA 1
ATOM 842 C C . ASN A 1 102 ? 14.203 4.905 12.218 1.00 53.78 102 ASN A C 1
ATOM 844 O O . ASN A 1 102 ? 14.268 3.736 11.844 1.00 53.78 102 ASN A O 1
ATOM 848 N N . THR A 1 103 ? 14.878 5.356 13.278 1.00 58.84 103 THR A N 1
ATOM 849 C CA . THR A 1 103 ? 15.591 4.502 14.245 1.00 58.84 103 THR A CA 1
ATOM 850 C C . THR A 1 103 ? 14.626 3.719 15.138 1.00 58.84 103 THR A C 1
ATOM 852 O O . THR A 1 103 ? 14.998 2.686 15.694 1.00 58.84 103 THR A O 1
ATOM 855 N N . ASN A 1 104 ? 13.371 4.169 15.232 1.00 57.84 104 ASN A N 1
ATOM 856 C CA . ASN A 1 104 ? 12.321 3.527 16.007 1.00 57.84 104 ASN A CA 1
ATOM 857 C C . ASN A 1 104 ? 11.509 2.602 15.095 1.00 57.84 104 ASN A C 1
ATOM 859 O O . ASN A 1 104 ? 10.882 3.045 14.130 1.00 57.84 104 ASN A O 1
ATOM 863 N N . LYS A 1 105 ? 11.525 1.294 15.377 1.00 57.50 105 LYS A N 1
ATOM 864 C CA . LYS A 1 105 ? 10.671 0.326 14.673 1.00 57.50 105 LYS A CA 1
ATOM 865 C C . LYS A 1 105 ? 9.224 0.804 14.780 1.00 57.50 105 LYS A C 1
ATOM 867 O O . LYS A 1 105 ? 8.768 1.074 15.884 1.00 57.50 105 LYS A O 1
ATOM 872 N N . ALA A 1 106 ? 8.536 0.919 13.644 1.00 56.88 106 ALA A N 1
ATOM 873 C CA . ALA A 1 106 ? 7.139 1.324 13.620 1.00 56.88 106 ALA A CA 1
ATOM 874 C C . ALA A 1 106 ? 6.322 0.361 14.493 1.00 56.88 106 ALA A C 1
ATOM 876 O O . ALA A 1 106 ? 6.129 -0.793 14.111 1.00 56.88 106 ALA A O 1
ATOM 877 N N . GLU A 1 107 ? 5.880 0.816 15.667 1.00 59.00 107 GLU A N 1
ATOM 878 C CA . GLU A 1 107 ? 4.952 0.031 16.474 1.00 59.00 107 GLU A CA 1
ATOM 879 C C . GLU A 1 107 ? 3.634 -0.068 15.701 1.00 59.00 107 GLU A C 1
ATOM 881 O O . GLU A 1 107 ? 3.017 0.942 15.337 1.00 59.00 107 GLU A O 1
ATOM 886 N N . GLU A 1 108 ? 3.228 -1.298 15.383 1.00 61.09 108 GLU A N 1
ATOM 887 C CA . GLU A 1 108 ? 1.869 -1.531 14.919 1.00 61.09 108 GLU A CA 1
ATOM 888 C C . GLU A 1 108 ? 0.908 -1.184 16.062 1.00 61.09 108 GLU A C 1
ATOM 890 O O . GLU A 1 108 ? 1.217 -1.478 17.221 1.00 61.09 108 GLU A O 1
ATOM 895 N N . PRO A 1 109 ? -0.249 -0.563 15.770 1.00 59.69 109 PRO A N 1
ATOM 896 C CA . PRO A 1 109 ? -1.264 -0.344 16.790 1.00 59.69 109 PRO A CA 1
ATOM 897 C C . PRO A 1 109 ? -1.619 -1.702 17.405 1.00 59.69 109 PRO A C 1
ATOM 899 O O . PRO A 1 109 ? -2.151 -2.577 16.719 1.00 59.69 109 PRO A O 1
ATOM 902 N N . ARG A 1 110 ? -1.252 -1.901 18.678 1.00 57.19 110 ARG A N 1
ATOM 903 C CA . ARG A 1 110 ? -1.522 -3.149 19.394 1.00 57.19 110 ARG A CA 1
ATOM 904 C C . ARG A 1 110 ? -3.028 -3.304 19.525 1.00 57.19 110 ARG A C 1
ATOM 906 O O . ARG A 1 110 ? -3.723 -2.384 19.954 1.00 57.19 110 ARG A O 1
ATOM 913 N N . PHE A 1 111 ? -3.516 -4.470 19.129 1.00 57.31 111 PHE A N 1
ATOM 914 C CA . PHE A 1 111 ? -4.880 -4.874 19.421 1.00 57.31 111 PHE A CA 1
ATOM 915 C C . PHE A 1 111 ? -5.035 -4.930 20.943 1.00 57.31 111 PHE A C 1
ATOM 917 O O . PHE A 1 111 ? -4.147 -5.493 21.589 1.00 57.31 111 PHE A O 1
ATOM 924 N N . PRO A 1 112 ? -6.109 -4.372 21.525 1.00 54.25 112 PRO A N 1
ATOM 925 C CA . PRO A 1 112 ? -6.425 -4.665 22.909 1.00 54.25 112 PRO A CA 1
ATOM 926 C C . PRO A 1 112 ? -6.722 -6.164 22.979 1.00 54.25 112 PRO A C 1
ATOM 928 O O . PRO A 1 112 ? -7.755 -6.638 22.517 1.00 54.25 112 PRO A O 1
ATOM 931 N N . THR A 1 113 ? -5.768 -6.946 23.472 1.00 55.81 113 THR A N 1
ATOM 932 C CA . THR A 1 113 ? -6.058 -8.306 23.914 1.00 55.81 113 THR A CA 1
ATOM 933 C C . THR A 1 113 ? -6.910 -8.191 25.172 1.00 55.81 113 THR A C 1
ATOM 935 O O . THR A 1 113 ? -6.674 -7.289 25.972 1.00 55.81 113 THR A O 1
ATOM 938 N N . LEU A 1 114 ? -7.879 -9.092 25.368 1.00 54.19 114 LEU A N 1
ATOM 939 C CA . LEU A 1 114 ? -8.821 -9.091 26.508 1.00 54.19 114 LEU A CA 1
ATOM 940 C C . LEU A 1 114 ? -8.146 -8.891 27.885 1.00 54.19 114 LEU A C 1
ATOM 942 O O . LEU A 1 114 ? -8.757 -8.397 28.823 1.00 54.19 114 LEU A O 1
ATOM 946 N N . THR A 1 115 ? -6.854 -9.198 27.987 1.00 56.50 115 THR A N 1
ATOM 947 C CA . THR A 1 115 ? -6.013 -8.993 29.170 1.00 56.50 115 THR A CA 1
ATOM 948 C C . THR A 1 115 ? -5.729 -7.530 29.529 1.00 56.50 115 THR A C 1
ATOM 950 O O . THR A 1 115 ? -5.322 -7.255 30.654 1.00 56.50 115 THR A O 1
ATOM 953 N N . ASP A 1 116 ? -5.845 -6.593 28.586 1.00 56.78 116 ASP A N 1
ATOM 954 C CA . ASP A 1 116 ? -5.529 -5.175 28.813 1.00 56.78 116 ASP A CA 1
ATOM 955 C C . ASP A 1 116 ? -6.747 -4.388 29.317 1.00 56.78 116 ASP A C 1
ATOM 957 O O . ASP A 1 116 ? -6.581 -3.440 30.085 1.00 56.78 116 ASP A O 1
ATOM 961 N N . SER A 1 117 ? -7.966 -4.812 28.964 1.00 55.81 117 SER A N 1
ATOM 962 C CA . SER A 1 117 ? -9.215 -4.301 29.551 1.00 55.81 117 SER A CA 1
ATOM 963 C C . SER A 1 117 ? -9.330 -4.639 31.039 1.00 55.81 117 SER A C 1
ATOM 965 O O . SER A 1 117 ? -9.715 -3.777 31.828 1.00 55.81 117 SER A O 1
ATOM 967 N N . ASP A 1 118 ? -8.905 -5.840 31.439 1.00 56.44 118 ASP A N 1
ATOM 968 C CA . ASP A 1 118 ? -8.928 -6.272 32.842 1.00 56.44 118 ASP A CA 1
ATOM 969 C C . ASP A 1 118 ? -7.952 -5.445 33.699 1.00 56.44 118 ASP A C 1
ATOM 971 O O . ASP A 1 118 ? -8.300 -4.981 34.783 1.00 56.44 118 ASP A O 1
ATOM 975 N N . LYS A 1 119 ? -6.763 -5.129 33.167 1.00 58.41 119 LYS A N 1
ATOM 976 C CA . LYS A 1 119 ? -5.772 -4.269 33.845 1.00 58.41 119 LYS A CA 1
ATOM 977 C C . LYS A 1 119 ? -6.225 -2.814 33.992 1.00 58.41 119 LYS A C 1
ATOM 979 O O . LYS A 1 119 ? -5.849 -2.149 34.955 1.00 58.41 119 LYS A O 1
ATOM 984 N N . GLN A 1 120 ? -7.008 -2.298 33.044 1.00 57.03 120 GLN A N 1
ATOM 985 C CA . GLN A 1 120 ? -7.578 -0.944 33.119 1.00 57.03 120 GLN A CA 1
ATOM 986 C C . GLN A 1 120 ? -8.700 -0.864 34.170 1.00 57.03 120 GLN A C 1
ATOM 988 O O . GLN A 1 120 ? -8.818 0.145 34.871 1.00 57.03 120 GLN A O 1
ATOM 993 N N . LEU A 1 121 ? -9.486 -1.936 34.329 1.00 57.25 121 LEU A N 1
ATOM 994 C CA . LEU A 1 121 ? -10.500 -2.063 35.381 1.00 57.25 121 LEU A CA 1
ATOM 995 C C . LEU A 1 121 ? -9.867 -2.188 36.774 1.00 57.25 121 LEU A C 1
ATOM 997 O O . LEU A 1 121 ? -10.299 -1.499 37.697 1.00 57.25 121 LEU A O 1
ATOM 1001 N N . GLU A 1 122 ? -8.795 -2.970 36.925 1.00 56.34 122 GLU A N 1
ATOM 1002 C CA . GLU A 1 122 ? -8.043 -3.070 38.189 1.00 56.34 122 GLU A CA 1
ATOM 1003 C C . GLU A 1 122 ? -7.374 -1.739 38.579 1.00 56.34 122 GLU A C 1
ATOM 1005 O O . GLU A 1 122 ? -7.421 -1.323 39.737 1.00 56.34 122 GLU A O 1
ATOM 1010 N N . ALA A 1 123 ? -6.809 -1.006 37.614 1.00 57.28 123 ALA A N 1
ATOM 1011 C CA . ALA A 1 123 ? -6.178 0.292 37.869 1.00 57.28 123 ALA A CA 1
ATOM 1012 C C . ALA A 1 123 ? -7.175 1.402 38.256 1.00 57.28 123 ALA A C 1
ATOM 1014 O O . ALA A 1 123 ? -6.784 2.394 38.875 1.00 57.28 123 ALA A O 1
ATOM 1015 N N . THR A 1 124 ? -8.454 1.254 37.898 1.00 57.69 124 THR A N 1
ATOM 1016 C CA . THR A 1 124 ? -9.520 2.208 38.240 1.00 57.69 124 THR A CA 1
ATOM 1017 C C . THR A 1 124 ? -10.262 1.851 39.528 1.00 57.69 124 THR A C 1
ATOM 1019 O O . THR A 1 124 ? -10.803 2.754 40.158 1.00 57.69 124 THR A O 1
ATOM 1022 N N . THR A 1 125 ? -10.237 0.586 39.966 1.00 58.38 125 THR A N 1
ATOM 1023 C CA . THR A 1 125 ? -10.788 0.149 41.269 1.00 58.38 125 THR A CA 1
ATOM 1024 C C . THR A 1 125 ? -9.789 0.218 42.428 1.00 58.38 125 THR A C 1
ATOM 1026 O O . THR A 1 125 ? -10.201 0.149 43.582 1.00 58.38 125 THR A O 1
ATOM 1029 N N . ALA A 1 126 ? -8.491 0.388 42.155 1.00 54.81 126 ALA A N 1
ATOM 1030 C CA . ALA A 1 126 ? -7.438 0.516 43.171 1.00 54.81 126 ALA A CA 1
ATOM 1031 C C . ALA A 1 126 ? -7.166 1.965 43.649 1.00 54.81 126 ALA A C 1
ATOM 1033 O O . ALA A 1 126 ? -6.128 2.226 44.262 1.00 54.81 126 ALA A O 1
ATOM 1034 N N . LYS A 1 127 ? -8.070 2.909 43.367 1.00 42.88 127 LYS A N 1
ATOM 1035 C CA . LYS A 1 127 ? -8.068 4.283 43.900 1.00 42.88 127 LYS A CA 1
ATOM 1036 C C . LYS A 1 127 ? -9.291 4.509 44.771 1.00 42.88 127 LYS A C 1
ATOM 1038 O O . LYS A 1 127 ? -9.129 5.227 45.781 1.00 42.88 127 LYS A O 1
#